Protein AF-A0A3S3NVZ0-F1 (afdb_monomer_lite)

pLDDT: mean 78.69, std 14.81, range [38.25, 94.0]

Radius of gyration: 21.01 Å; chains: 1; bounding box: 52×40×43 Å

Foldseek 3Di:
DDDFADPPDDDPDDDDDDDDDDDDPVVVVVVLVVLVVDRNRPDDDDDDDDPPADPPDDDCVVLVVDDLVSRPVSVVVVPPQCVVVVDDRDDPDPPDDD

Sequence (98 aa):
MSSRHIPGKPHRVANFVLYHFDSPPEKSLYLKDRYKLDSDILRAKIISKDKHIEPDYKCTLEEESLPPSYRKTVQELLNKKPKEYGLPTKPPKQEYEF

Organism: NCBI:txid1965070

InterPro domains:
  IPR014717 Translation elongation factor EF1B/small ribosomal subunit protein bS6 [G3DSA:3.30.70.60] (3-81)
  IPR035980 Small ribosomal subunit protein bS6 superfamily [SSF54995] (9-55)

Structure (mmCIF, N/CA/C/O backbone):
data_AF-A0A3S3NVZ0-F1
#
_entry.id   AF-A0A3S3NVZ0-F1
#
loop_
_atom_site.group_PDB
_atom_site.id
_atom_site.type_symbol
_atom_site.label_atom_id
_atom_site.label_alt_id
_atom_site.label_comp_id
_atom_site.label_asym_id
_atom_site.label_entity_id
_atom_site.label_seq_id
_atom_site.pdbx_PDB_ins_code
_atom_site.Cartn_x
_atom_site.Cartn_y
_atom_site.Cartn_z
_atom_site.occupancy
_atom_site.B_iso_or_equiv
_atom_site.auth_seq_id
_atom_site.auth_comp_id
_atom_site.auth_asym_id
_atom_site.auth_atom_id
_atom_site.pdbx_PDB_model_num
ATOM 1 N N . MET A 1 1 ? -8.129 -24.362 -3.959 1.00 38.25 1 MET A N 1
ATOM 2 C CA . MET A 1 1 ? -7.951 -24.129 -5.410 1.00 38.25 1 MET A CA 1
ATOM 3 C C . MET A 1 1 ? -7.417 -22.717 -5.601 1.00 38.25 1 MET A C 1
ATOM 5 O O . MET A 1 1 ? -8.139 -21.775 -5.311 1.00 38.25 1 MET A O 1
ATOM 9 N N . SER A 1 2 ? -6.146 -22.564 -5.984 1.00 44.78 2 SER A N 1
ATOM 10 C CA . SER A 1 2 ? -5.547 -21.243 -6.222 1.00 44.78 2 SER A CA 1
ATOM 11 C C . SER A 1 2 ? -6.075 -20.692 -7.548 1.00 44.78 2 SER A C 1
ATOM 13 O O . SER A 1 2 ? -5.747 -21.208 -8.618 1.00 44.78 2 SER A O 1
ATOM 15 N N . SER A 1 3 ? -6.978 -19.714 -7.477 1.00 55.00 3 SER A N 1
ATOM 16 C CA . SER A 1 3 ? -7.516 -19.044 -8.659 1.00 55.00 3 SER A CA 1
ATOM 17 C C . SER A 1 3 ? -6.454 -18.086 -9.188 1.00 55.00 3 SER A C 1
ATOM 19 O O . SER A 1 3 ? -6.324 -16.976 -8.682 1.00 55.00 3 SER A O 1
ATOM 21 N N . ARG A 1 4 ? -5.701 -18.516 -10.205 1.00 58.12 4 ARG A N 1
ATOM 22 C CA . ARG A 1 4 ? -4.794 -17.636 -10.954 1.00 58.12 4 ARG A CA 1
ATOM 23 C C . ARG A 1 4 ? -5.565 -16.445 -11.529 1.00 58.12 4 ARG A C 1
ATOM 25 O O . ARG A 1 4 ? -6.743 -16.576 -11.879 1.00 58.12 4 ARG A O 1
ATOM 32 N N . HIS A 1 5 ? -4.910 -15.292 -11.604 1.00 62.94 5 HIS A N 1
ATOM 33 C CA . HIS A 1 5 ? -5.467 -14.123 -12.271 1.0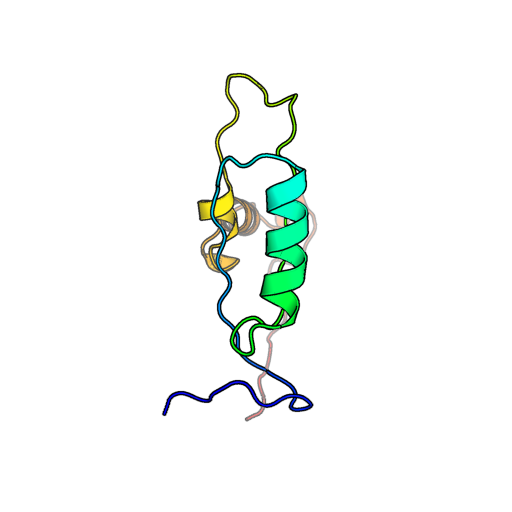0 62.94 5 HIS A CA 1
ATOM 34 C C . HIS A 1 5 ? -5.706 -14.419 -13.753 1.00 62.94 5 HIS A C 1
ATOM 36 O O . HIS A 1 5 ? -4.849 -14.979 -14.434 1.00 62.94 5 HIS A O 1
ATOM 42 N N . ILE A 1 6 ? -6.893 -14.056 -14.237 1.00 67.19 6 ILE A N 1
ATOM 43 C CA . ILE A 1 6 ? -7.262 -14.155 -15.647 1.00 67.19 6 ILE A CA 1
ATOM 44 C C . ILE A 1 6 ? -7.595 -12.731 -16.098 1.00 67.19 6 ILE A C 1
ATOM 46 O O . ILE A 1 6 ? -8.560 -12.158 -15.573 1.00 67.19 6 ILE A O 1
ATOM 50 N N . PRO A 1 7 ? -6.839 -12.155 -17.049 1.00 65.31 7 PRO A N 1
ATOM 51 C CA . PRO A 1 7 ? -7.129 -10.832 -17.584 1.00 65.31 7 PRO A CA 1
ATOM 52 C C . PRO A 1 7 ? -8.582 -10.738 -18.069 1.00 65.31 7 PRO A C 1
ATOM 54 O O . PRO A 1 7 ? -9.072 -11.625 -18.766 1.00 65.31 7 PRO A O 1
ATOM 57 N N . GLY A 1 8 ? -9.289 -9.677 -17.676 1.00 73.00 8 GLY A N 1
ATOM 58 C CA . GLY A 1 8 ? -10.683 -9.436 -18.073 1.00 73.00 8 GLY A CA 1
ATOM 59 C C . GLY A 1 8 ? -11.757 -10.059 -17.172 1.00 73.00 8 GLY A C 1
ATOM 60 O O . GLY A 1 8 ? -12.941 -9.814 -17.396 1.00 73.00 8 GLY A O 1
ATOM 61 N N . LYS A 1 9 ? -11.391 -10.810 -16.123 1.00 82.75 9 LYS A N 1
ATOM 62 C CA . LYS A 1 9 ? -12.358 -11.326 -15.142 1.00 82.75 9 LYS A CA 1
ATOM 63 C C . LYS A 1 9 ? -12.458 -10.398 -13.920 1.00 82.75 9 LYS A C 1
ATOM 65 O O . LYS A 1 9 ? -11.430 -10.000 -13.374 1.00 82.75 9 LYS A O 1
ATOM 70 N N . PRO A 1 10 ? -13.666 -10.063 -13.434 1.00 83.44 10 PRO A N 1
ATOM 71 C CA . PRO A 1 10 ? -13.802 -9.277 -12.214 1.00 83.44 10 PRO A CA 1
ATOM 72 C C . PRO A 1 10 ? -13.362 -10.089 -10.987 1.00 83.44 10 PRO A C 1
ATOM 74 O O . PRO A 1 10 ? -13.854 -11.193 -10.741 1.00 83.44 10 PRO A O 1
ATOM 77 N N . HIS A 1 11 ? -12.461 -9.515 -10.189 1.00 85.81 11 HIS A N 1
ATOM 78 C CA . HIS A 1 11 ? -12.007 -10.080 -8.919 1.00 85.81 11 HIS A CA 1
ATOM 79 C C . HIS A 1 11 ? -12.829 -9.511 -7.758 1.00 85.81 11 HIS A C 1
ATOM 81 O O . HIS A 1 11 ? -12.905 -8.296 -7.591 1.00 85.81 11 HIS A O 1
ATOM 87 N N . ARG A 1 12 ? -13.439 -10.391 -6.951 1.00 89.50 12 ARG A N 1
ATOM 88 C CA . ARG A 1 12 ? -14.229 -10.009 -5.760 1.00 89.50 12 ARG A CA 1
ATOM 89 C C . ARG A 1 12 ? -13.428 -10.039 -4.457 1.00 89.50 12 ARG A C 1
ATOM 91 O O . ARG A 1 12 ? -13.825 -9.402 -3.492 1.00 89.50 12 ARG A O 1
ATOM 98 N N . VAL A 1 13 ? -12.327 -10.788 -4.432 1.00 87.56 13 VAL A N 1
ATOM 99 C CA . VAL A 1 13 ? -11.470 -10.985 -3.257 1.00 87.56 13 VAL A CA 1
ATOM 100 C C . VAL A 1 13 ? -10.020 -10.787 -3.680 1.00 87.56 13 VAL A C 1
ATOM 102 O O . VAL A 1 13 ? -9.627 -11.249 -4.753 1.00 87.56 13 VAL A O 1
ATOM 105 N N . ALA A 1 14 ? -9.246 -10.087 -2.853 1.00 87.44 14 ALA A N 1
ATOM 106 C CA . ALA A 1 14 ? -7.827 -9.837 -3.064 1.00 87.44 14 ALA A CA 1
ATOM 107 C C . ALA A 1 14 ? -7.110 -9.630 -1.724 1.00 87.44 14 ALA A C 1
ATOM 109 O O . ALA A 1 14 ? -7.729 -9.215 -0.743 1.00 87.44 14 ALA A O 1
ATOM 110 N N . ASN A 1 15 ? -5.801 -9.877 -1.718 1.00 89.06 15 ASN A N 1
ATOM 111 C CA . ASN A 1 15 ? -4.933 -9.577 -0.586 1.00 89.06 15 ASN A CA 1
ATOM 112 C C . ASN A 1 15 ? -4.294 -8.199 -0.770 1.00 89.06 15 ASN A C 1
ATOM 114 O O . ASN A 1 15 ? -3.898 -7.837 -1.879 1.00 89.06 15 ASN A O 1
ATOM 118 N N . PHE A 1 16 ? -4.162 -7.458 0.326 1.00 88.19 16 PHE A N 1
ATOM 119 C CA . PHE A 1 16 ? -3.435 -6.195 0.359 1.00 88.19 16 PHE A CA 1
ATOM 120 C C . PHE A 1 16 ? -2.095 -6.416 1.047 1.00 88.19 16 PHE A C 1
ATOM 122 O O . PHE A 1 16 ? -2.040 -6.987 2.133 1.00 88.19 16 PHE A O 1
ATOM 129 N N . VAL A 1 17 ? -1.020 -5.958 0.412 1.00 88.38 17 VAL A N 1
ATOM 130 C CA . VAL A 1 17 ? 0.331 -6.010 0.969 1.00 88.38 17 VAL A CA 1
ATOM 131 C C . VAL A 1 17 ? 0.873 -4.591 0.981 1.00 88.38 17 VAL A C 1
ATOM 133 O O . VAL A 1 17 ? 0.877 -3.921 -0.052 1.00 88.38 17 VAL A O 1
ATOM 136 N N . LEU A 1 18 ? 1.336 -4.139 2.145 1.00 87.75 18 LEU A N 1
ATOM 137 C CA . LEU A 1 18 ? 2.150 -2.939 2.259 1.00 87.75 18 LEU A CA 1
ATOM 138 C C . LEU A 1 18 ? 3.533 -3.327 2.760 1.00 87.75 18 LEU A C 1
ATOM 140 O O . LEU A 1 18 ? 3.672 -4.105 3.699 1.00 87.75 18 LEU A O 1
ATOM 144 N N . TYR A 1 19 ? 4.552 -2.748 2.144 1.00 86.81 19 TYR A N 1
ATOM 145 C CA . TYR A 1 19 ? 5.926 -2.876 2.585 1.00 86.81 19 TYR A CA 1
ATOM 146 C C . TYR A 1 19 ? 6.672 -1.569 2.335 1.00 86.81 19 TYR A C 1
ATOM 148 O O . TYR A 1 19 ? 6.291 -0.750 1.494 1.00 86.81 19 TYR A O 1
ATOM 156 N N . HIS A 1 20 ? 7.747 -1.380 3.088 1.00 88.56 20 HIS A N 1
ATOM 157 C CA . HIS A 1 20 ? 8.661 -0.262 2.924 1.00 88.56 20 HIS A CA 1
ATOM 158 C C . HIS A 1 20 ? 9.950 -0.754 2.286 1.00 88.56 20 HIS A C 1
ATOM 160 O O . HIS A 1 20 ? 10.447 -1.824 2.624 1.00 88.56 20 HIS A O 1
ATOM 166 N N . PHE A 1 21 ? 10.480 0.036 1.363 1.00 90.81 21 PHE A N 1
ATOM 167 C CA . PHE A 1 21 ? 11.748 -0.243 0.716 1.00 90.81 21 PHE A CA 1
ATOM 168 C C . PHE A 1 21 ? 12.438 1.070 0.365 1.00 90.81 21 PHE A C 1
ATOM 170 O O . PHE A 1 21 ? 11.770 2.062 0.063 1.00 90.81 21 PHE A O 1
ATOM 177 N N . ASP A 1 22 ? 13.764 1.037 0.361 1.00 91.31 22 ASP A N 1
ATOM 178 C CA . ASP A 1 22 ? 14.597 2.141 -0.093 1.00 91.31 22 ASP A CA 1
ATOM 179 C C . ASP A 1 22 ? 15.125 1.821 -1.492 1.00 91.31 22 ASP A C 1
ATOM 181 O O . ASP A 1 22 ? 15.615 0.723 -1.764 1.00 91.31 22 ASP A O 1
ATOM 185 N N . SER A 1 23 ? 14.981 2.765 -2.421 1.00 90.62 23 SER A N 1
ATOM 186 C CA . SER A 1 23 ? 15.394 2.586 -3.813 1.00 90.62 23 SER A CA 1
ATOM 187 C C . SER A 1 23 ? 15.664 3.933 -4.481 1.00 90.62 23 SER A C 1
ATOM 189 O O . SER A 1 23 ? 14.945 4.898 -4.214 1.00 90.62 23 SER A O 1
ATOM 191 N N . PRO A 1 24 ? 16.613 3.996 -5.435 1.00 93.44 24 PRO A N 1
ATOM 192 C CA . PRO A 1 24 ? 16.719 5.115 -6.363 1.00 93.44 24 PRO A CA 1
ATOM 193 C C . PRO A 1 24 ? 15.389 5.379 -7.102 1.00 93.44 24 PRO A C 1
ATOM 195 O O . PRO A 1 24 ? 14.677 4.413 -7.417 1.00 93.44 24 PRO A O 1
ATOM 198 N N . PRO A 1 25 ? 15.068 6.645 -7.441 1.00 89.31 25 PRO A N 1
ATOM 199 C CA . PRO A 1 25 ? 13.836 7.003 -8.153 1.00 89.31 25 PRO A CA 1
ATOM 200 C C . PRO A 1 25 ? 13.673 6.314 -9.516 1.00 89.31 25 PRO A C 1
ATOM 202 O O . PRO A 1 25 ? 12.579 5.895 -9.880 1.00 89.31 25 PRO A O 1
ATOM 205 N N . GLU A 1 26 ? 14.761 6.133 -10.264 1.00 93.25 26 GLU A N 1
ATOM 206 C CA . GLU A 1 26 ? 14.722 5.452 -11.567 1.00 93.25 26 GLU A CA 1
ATOM 207 C C . GLU A 1 26 ? 14.280 3.989 -11.429 1.00 93.25 26 GLU A C 1
ATOM 209 O O . GLU A 1 26 ? 13.434 3.496 -12.177 1.00 93.25 26 GLU A O 1
ATOM 214 N N . LYS A 1 27 ? 14.798 3.299 -10.405 1.00 94.00 27 LYS A N 1
ATOM 215 C CA . LYS A 1 27 ? 14.434 1.910 -10.115 1.00 94.00 27 LYS A CA 1
ATOM 216 C C . LYS A 1 27 ? 12.991 1.788 -9.624 1.00 94.00 27 LYS A C 1
ATOM 218 O O . LYS A 1 27 ? 12.344 0.790 -9.929 1.00 94.00 27 LYS A O 1
ATOM 223 N N . SER A 1 28 ? 12.458 2.781 -8.908 1.00 91.44 28 SER A N 1
ATOM 224 C CA . SER A 1 28 ? 11.063 2.738 -8.456 1.00 91.44 28 SER A CA 1
ATOM 225 C C . SER A 1 28 ? 10.077 2.892 -9.621 1.00 91.44 28 SER A C 1
ATOM 227 O O . SER A 1 28 ? 9.077 2.174 -9.668 1.00 91.44 28 SER A O 1
ATOM 229 N N . LEU A 1 29 ? 10.383 3.737 -10.612 1.00 90.50 29 LEU A N 1
ATOM 230 C CA . LEU A 1 29 ? 9.610 3.819 -11.857 1.00 90.50 29 LEU A CA 1
ATOM 231 C C . LEU A 1 29 ? 9.652 2.499 -12.635 1.00 90.50 29 LEU A C 1
ATOM 233 O O . LEU A 1 29 ? 8.605 1.985 -13.024 1.00 90.50 29 LEU A O 1
ATOM 237 N N . TYR A 1 30 ? 10.836 1.901 -12.768 1.00 93.88 30 TYR A N 1
ATOM 238 C CA . TYR A 1 30 ? 10.992 0.591 -13.399 1.00 93.88 30 TYR A CA 1
ATOM 239 C C . TYR A 1 30 ? 10.159 -0.504 -12.708 1.00 93.88 30 TYR A C 1
ATOM 241 O O . TYR A 1 30 ? 9.465 -1.273 -13.375 1.00 93.88 30 TYR A O 1
ATOM 249 N N . LEU A 1 31 ? 10.172 -0.559 -11.371 1.00 93.12 31 LEU A N 1
ATOM 250 C CA . LEU A 1 31 ? 9.353 -1.504 -10.602 1.00 93.12 31 LEU A CA 1
ATOM 251 C C . LEU A 1 31 ? 7.858 -1.294 -10.850 1.00 93.12 31 LEU A C 1
ATOM 253 O O . LEU A 1 31 ? 7.125 -2.261 -11.041 1.00 93.12 31 LEU A O 1
ATOM 257 N N . LYS A 1 32 ? 7.406 -0.035 -10.901 1.00 91.44 32 LYS A N 1
ATOM 258 C CA . LYS A 1 32 ? 6.006 0.298 -11.185 1.00 91.44 32 LYS A CA 1
ATOM 259 C C . LYS A 1 32 ? 5.546 -0.265 -12.529 1.00 91.44 32 LYS A C 1
ATOM 261 O O . LYS A 1 32 ? 4.419 -0.746 -12.620 1.00 91.44 32 LYS A O 1
ATOM 266 N N . ASP A 1 33 ? 6.389 -0.206 -13.556 1.00 92.00 33 ASP A N 1
ATOM 267 C CA . ASP A 1 33 ? 6.047 -0.748 -14.871 1.00 92.00 33 ASP A CA 1
ATOM 268 C C . ASP A 1 33 ? 6.113 -2.274 -14.906 1.00 92.00 33 ASP A C 1
ATOM 270 O O . ASP A 1 33 ? 5.250 -2.904 -15.516 1.00 92.00 33 ASP A O 1
ATOM 274 N N . ARG A 1 34 ? 7.048 -2.886 -14.172 1.00 93.44 34 ARG A N 1
ATOM 275 C CA . ARG A 1 34 ? 7.090 -4.345 -13.999 1.00 93.44 34 ARG A CA 1
ATOM 276 C C . ARG A 1 34 ? 5.844 -4.887 -13.299 1.00 93.44 34 ARG A C 1
ATOM 278 O O . ARG A 1 34 ? 5.292 -5.871 -13.773 1.00 93.44 34 ARG A O 1
ATOM 285 N N . TYR A 1 35 ? 5.348 -4.225 -12.253 1.00 92.44 35 TYR A N 1
ATOM 286 C CA . TYR A 1 35 ? 4.143 -4.667 -11.540 1.00 92.44 35 TYR A CA 1
ATOM 287 C C . TYR A 1 35 ? 2.872 -4.641 -12.393 1.00 92.44 35 TYR A C 1
ATOM 289 O O . TYR A 1 35 ? 1.949 -5.391 -12.109 1.00 92.44 35 TYR A O 1
ATOM 297 N N . LYS A 1 36 ? 2.802 -3.810 -13.441 1.00 88.12 36 LYS A N 1
ATOM 298 C CA . LYS A 1 36 ? 1.659 -3.816 -14.374 1.00 88.12 36 LYS A CA 1
ATOM 299 C C . LYS A 1 36 ? 1.634 -5.048 -15.280 1.00 88.12 36 LYS A C 1
ATOM 301 O O . LYS A 1 36 ? 0.585 -5.368 -15.826 1.00 88.12 36 LYS A O 1
ATOM 306 N N . LEU A 1 37 ? 2.795 -5.663 -15.503 1.00 89.50 37 LEU A N 1
ATOM 307 C CA . LEU A 1 37 ? 2.949 -6.844 -16.353 1.00 89.50 37 LEU A CA 1
ATOM 308 C C . LEU A 1 37 ? 2.786 -8.146 -15.565 1.00 89.50 37 LEU A C 1
ATOM 310 O O . LEU A 1 37 ? 2.694 -9.213 -16.167 1.00 89.50 37 LEU A O 1
ATOM 314 N N . ASP A 1 38 ? 2.780 -8.063 -14.237 1.00 90.50 38 ASP A N 1
ATOM 315 C CA . ASP A 1 38 ? 2.612 -9.210 -13.361 1.00 90.50 38 ASP A CA 1
ATOM 316 C C . ASP A 1 38 ? 1.129 -9.583 -13.272 1.00 90.50 38 ASP A C 1
ATOM 318 O O . ASP A 1 38 ? 0.287 -8.755 -12.923 1.00 90.50 38 ASP A O 1
ATOM 322 N N . SER A 1 39 ? 0.801 -10.836 -13.592 1.00 87.62 39 SER A N 1
ATOM 323 C CA . SER A 1 39 ? -0.577 -11.312 -13.528 1.00 87.62 39 SER A CA 1
ATOM 324 C C . SER A 1 39 ? -1.099 -11.375 -12.098 1.00 87.62 39 SER A C 1
ATOM 326 O O . SER A 1 39 ? -2.286 -11.184 -11.881 1.00 87.62 39 SER A O 1
ATOM 328 N N . ASP A 1 40 ? -0.257 -11.624 -11.099 1.00 88.94 40 ASP A N 1
ATOM 329 C CA . ASP A 1 40 ? -0.739 -11.825 -9.730 1.00 88.94 40 ASP A CA 1
ATOM 330 C C . ASP A 1 40 ? -1.025 -10.495 -9.010 1.00 88.94 40 ASP A C 1
ATOM 332 O O . ASP A 1 40 ? -1.689 -10.462 -7.969 1.00 88.94 40 ASP A O 1
ATOM 336 N N . ILE A 1 41 ? -0.591 -9.374 -9.593 1.00 90.44 41 ILE A N 1
ATOM 337 C CA . ILE A 1 41 ? -0.787 -8.032 -9.051 1.00 90.44 41 ILE A CA 1
ATOM 338 C C . ILE A 1 41 ? -1.951 -7.346 -9.767 1.00 90.44 41 ILE A C 1
ATOM 340 O O . ILE A 1 41 ? -1.839 -6.848 -10.881 1.00 90.44 41 ILE A O 1
ATOM 344 N N . LEU A 1 42 ? -3.079 -7.217 -9.065 1.00 88.62 42 LEU A N 1
ATOM 345 C CA . LEU A 1 42 ? -4.232 -6.476 -9.589 1.00 88.62 42 LEU A CA 1
ATOM 346 C C . LEU A 1 42 ? -3.980 -4.962 -9.633 1.00 88.62 42 LEU A C 1
ATOM 348 O O . LEU A 1 42 ? -4.427 -4.280 -10.554 1.00 88.62 42 LEU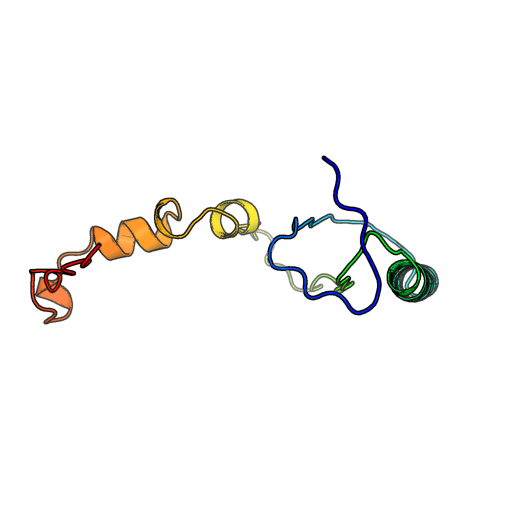 A O 1
ATOM 352 N N . ARG A 1 43 ? -3.335 -4.414 -8.593 1.00 88.81 43 ARG A N 1
ATOM 353 C CA . ARG A 1 43 ? -3.032 -2.982 -8.443 1.00 88.81 43 ARG A CA 1
ATOM 354 C C . ARG A 1 43 ? -1.772 -2.791 -7.605 1.00 88.81 43 ARG A C 1
ATOM 356 O O . ARG A 1 43 ? -1.680 -3.333 -6.510 1.00 88.81 43 ARG A O 1
ATOM 363 N N . ALA A 1 44 ? -0.866 -1.938 -8.078 1.00 92.25 44 ALA A N 1
ATOM 364 C CA . ALA A 1 44 ? 0.316 -1.510 -7.337 1.00 92.25 44 ALA A CA 1
ATOM 365 C C . ALA A 1 44 ? 0.448 0.016 -7.349 1.00 92.25 44 ALA A C 1
ATOM 367 O O . ALA A 1 44 ? 0.230 0.672 -8.372 1.00 92.25 44 ALA A O 1
ATOM 368 N N . LYS A 1 45 ? 0.838 0.587 -6.207 1.00 91.25 45 LYS A N 1
ATOM 369 C CA . LYS A 1 45 ? 1.151 2.011 -6.072 1.00 91.25 45 LYS A CA 1
ATOM 370 C C . LYS A 1 45 ? 2.425 2.162 -5.252 1.00 91.25 45 LYS A C 1
ATOM 372 O O . LYS A 1 45 ? 2.512 1.642 -4.148 1.00 91.25 45 LYS A O 1
ATOM 377 N N . ILE A 1 46 ? 3.387 2.895 -5.801 1.00 92.00 46 ILE A N 1
ATOM 378 C CA . ILE A 1 46 ? 4.590 3.313 -5.082 1.00 92.00 46 ILE A CA 1
ATOM 379 C C . ILE A 1 46 ? 4.367 4.762 -4.666 1.00 92.00 46 ILE A C 1
ATOM 381 O O . ILE A 1 46 ? 4.002 5.597 -5.497 1.00 92.00 46 ILE A O 1
ATOM 385 N N . ILE A 1 47 ? 4.526 5.031 -3.375 1.00 89.19 47 ILE A N 1
ATOM 386 C CA . ILE A 1 47 ? 4.302 6.340 -2.768 1.00 89.19 47 ILE A CA 1
ATOM 387 C C . ILE A 1 47 ? 5.599 6.733 -2.071 1.00 89.19 47 ILE A C 1
ATOM 389 O O . ILE A 1 47 ? 6.139 5.952 -1.288 1.00 89.19 47 ILE A O 1
ATOM 393 N N . SER A 1 48 ? 6.103 7.929 -2.370 1.00 87.94 48 SER A N 1
ATOM 394 C CA . SER A 1 48 ? 7.225 8.499 -1.628 1.00 87.94 48 SER A CA 1
ATOM 395 C C . SER A 1 48 ? 6.779 8.798 -0.203 1.00 87.94 48 SER A C 1
ATOM 397 O O . SER A 1 48 ? 5.718 9.389 -0.005 1.00 87.94 48 SER A O 1
ATOM 399 N N . LYS A 1 49 ? 7.584 8.400 0.785 1.00 82.31 49 LYS A N 1
ATOM 400 C CA . LYS A 1 49 ? 7.349 8.807 2.172 1.00 82.31 49 LYS A CA 1
ATOM 401 C C . LYS A 1 49 ? 7.476 10.323 2.284 1.00 82.31 49 LYS A C 1
ATOM 403 O O . LYS A 1 49 ? 8.321 10.920 1.610 1.00 82.31 49 LYS A O 1
ATOM 408 N N . ASP A 1 50 ? 6.640 10.915 3.129 1.00 81.94 50 ASP A N 1
ATOM 409 C CA . ASP A 1 50 ? 6.796 12.319 3.480 1.00 81.94 50 ASP A CA 1
ATOM 410 C C . ASP A 1 50 ? 8.167 12.523 4.144 1.00 81.94 50 ASP A C 1
ATOM 412 O O . ASP A 1 50 ? 8.652 11.662 4.881 1.00 81.94 50 ASP A O 1
ATOM 416 N N . LYS A 1 51 ? 8.818 13.641 3.830 1.00 78.19 51 LYS A N 1
ATOM 417 C CA . LYS A 1 51 ? 10.091 14.033 4.445 1.00 78.19 51 LYS A CA 1
ATOM 418 C C . LYS A 1 51 ? 9.868 14.773 5.761 1.00 78.19 51 LYS A C 1
ATOM 420 O O . LYS A 1 51 ? 10.815 14.933 6.525 1.00 78.19 51 LYS A O 1
ATOM 425 N N . HIS A 1 52 ? 8.653 15.250 6.010 1.00 79.06 52 HIS A N 1
ATOM 426 C CA . HIS A 1 52 ? 8.287 15.988 7.213 1.00 79.06 52 HIS A CA 1
ATOM 427 C C . HIS A 1 52 ? 7.469 15.089 8.128 1.00 79.06 52 HIS A C 1
ATOM 429 O O . HIS A 1 52 ? 6.275 15.271 8.330 1.00 79.06 52 HIS A O 1
ATOM 435 N N . ILE A 1 53 ? 8.144 14.067 8.642 1.00 78.50 53 ILE A N 1
ATOM 436 C CA . ILE A 1 53 ? 7.598 13.196 9.672 1.00 78.50 53 ILE A CA 1
ATOM 437 C C . ILE A 1 53 ? 7.994 13.808 11.016 1.00 78.50 53 ILE A C 1
ATOM 439 O O . ILE A 1 53 ? 9.173 14.096 11.236 1.00 78.50 53 ILE A O 1
ATOM 443 N N . GLU A 1 54 ? 7.016 14.038 11.889 1.00 8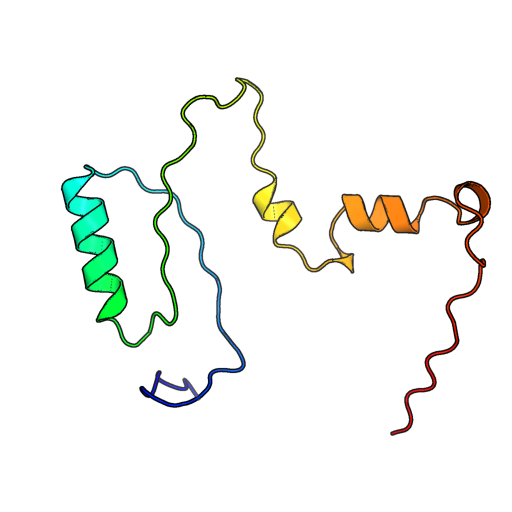4.88 54 GLU A N 1
ATOM 444 C CA . GLU A 1 54 ? 7.275 14.483 13.260 1.00 84.88 54 GLU A CA 1
ATOM 445 C C . GLU A 1 54 ? 8.198 13.473 13.971 1.00 84.88 54 GLU A C 1
ATOM 447 O O . GLU A 1 54 ? 8.094 12.267 13.721 1.00 84.88 54 GLU A O 1
ATOM 452 N N . PRO A 1 55 ? 9.133 13.921 14.827 1.00 80.19 55 PRO A N 1
ATOM 453 C CA . PRO A 1 55 ? 10.132 13.039 15.444 1.00 80.19 55 PRO A CA 1
ATOM 454 C C . PRO A 1 55 ? 9.513 11.902 16.278 1.00 80.19 55 PRO A C 1
ATOM 456 O O . PRO A 1 55 ? 10.130 10.857 16.472 1.00 80.19 55 PRO A O 1
ATOM 459 N N . ASP A 1 56 ? 8.283 12.095 16.731 1.00 84.94 56 ASP A N 1
ATOM 460 C CA . ASP A 1 56 ? 7.451 11.210 17.536 1.00 84.94 56 ASP A CA 1
ATOM 461 C C . ASP A 1 56 ? 6.327 10.532 16.727 1.00 84.94 56 ASP A C 1
ATOM 463 O O . ASP A 1 56 ? 5.422 9.911 17.292 1.00 8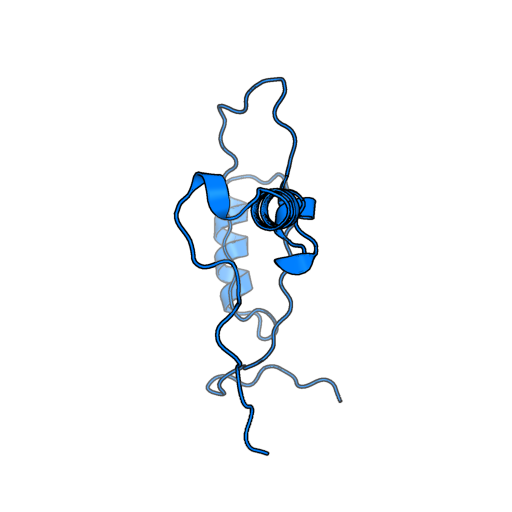4.94 56 ASP A O 1
ATOM 467 N N . TYR A 1 57 ? 6.410 10.565 15.392 1.00 82.81 57 TYR A N 1
ATOM 468 C CA . TYR A 1 57 ? 5.472 9.862 14.523 1.00 82.81 57 TYR A CA 1
ATOM 469 C C . TYR A 1 57 ? 5.478 8.357 14.794 1.00 82.81 57 TYR A C 1
ATOM 471 O O . TYR A 1 57 ? 6.447 7.634 14.539 1.00 82.81 57 TYR A O 1
ATOM 479 N N . LYS A 1 58 ? 4.328 7.863 15.245 1.00 83.00 58 LYS A N 1
ATOM 480 C CA . LYS A 1 58 ? 4.064 6.440 15.406 1.00 83.00 58 LYS A CA 1
ATOM 481 C C . LYS A 1 58 ? 3.243 5.946 14.223 1.00 83.00 58 LYS A C 1
ATOM 483 O O . LYS A 1 58 ? 2.159 6.453 13.961 1.00 83.00 58 LYS A O 1
ATOM 488 N N . CYS A 1 59 ? 3.738 4.926 13.525 1.00 78.81 59 CYS A N 1
ATOM 489 C CA . CYS A 1 59 ? 2.978 4.280 12.459 1.00 78.81 59 CYS A CA 1
ATOM 490 C C . CYS A 1 59 ? 1.711 3.622 13.040 1.00 78.81 59 CYS A C 1
ATOM 492 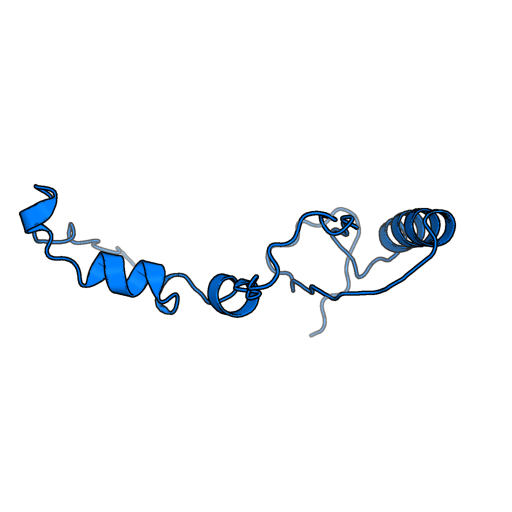O O . CYS A 1 59 ? 1.811 2.665 13.805 1.00 78.81 59 CYS A O 1
ATOM 494 N N . THR A 1 60 ? 0.531 4.128 12.675 1.00 84.62 60 THR A N 1
ATOM 495 C CA . THR A 1 60 ? -0.791 3.624 13.106 1.00 84.62 60 THR A CA 1
ATOM 496 C C . THR A 1 60 ? -1.412 2.641 12.124 1.00 84.62 60 THR A C 1
ATOM 498 O O . THR A 1 60 ? -2.487 2.103 12.381 1.00 84.62 60 THR A O 1
ATOM 501 N N . LEU A 1 61 ? -0.741 2.365 11.002 1.00 82.88 61 LEU A N 1
ATOM 502 C CA . LEU A 1 61 ? -1.321 1.576 9.922 1.00 82.88 61 LEU A CA 1
ATOM 503 C C . LEU A 1 61 ? -1.754 0.175 10.365 1.00 82.88 61 LEU A C 1
ATOM 505 O O . LEU A 1 61 ? -2.775 -0.318 9.899 1.00 82.88 61 LEU A O 1
ATOM 509 N N . GLU A 1 62 ? -0.994 -0.475 11.246 1.00 82.81 62 GLU A N 1
ATOM 510 C CA . GLU A 1 62 ? -1.367 -1.792 11.767 1.00 82.81 62 GLU A CA 1
ATOM 511 C C . GLU A 1 62 ? -2.744 -1.732 12.441 1.00 82.81 62 GLU A C 1
ATOM 513 O O . GLU A 1 62 ? -3.628 -2.525 12.117 1.00 82.81 62 GLU A O 1
ATOM 518 N N . GLU A 1 63 ? -2.972 -0.720 13.280 1.00 85.06 63 GLU A N 1
ATOM 519 C CA . GLU A 1 63 ? -4.259 -0.488 13.938 1.00 85.06 63 GLU A CA 1
ATOM 520 C C . GLU A 1 63 ? -5.361 -0.123 12.929 1.00 85.06 63 GLU A C 1
ATOM 522 O O . GLU A 1 63 ? -6.497 -0.578 13.058 1.00 85.06 63 GLU A O 1
ATOM 527 N N . GLU A 1 64 ? -5.039 0.651 11.890 1.00 82.19 64 GLU A N 1
ATOM 528 C CA . GLU A 1 64 ? -5.973 1.031 10.820 1.00 82.19 64 GLU A CA 1
ATOM 529 C C . GLU A 1 64 ? -6.328 -0.133 9.886 1.00 82.19 64 GLU A C 1
ATOM 531 O O . GLU A 1 64 ? -7.414 -0.161 9.305 1.00 82.19 64 GLU A O 1
ATOM 536 N N . SER A 1 65 ? -5.438 -1.111 9.739 1.00 83.19 65 SER A N 1
ATOM 537 C CA . SER A 1 65 ? -5.647 -2.286 8.890 1.00 83.19 65 SER A CA 1
ATOM 538 C C . SER A 1 65 ? -6.637 -3.283 9.493 1.00 83.19 65 SER A C 1
ATOM 540 O O . SER A 1 65 ? -7.224 -4.090 8.769 1.00 83.19 65 SER A O 1
ATOM 542 N N . LEU A 1 66 ? -6.872 -3.195 10.807 1.00 85.88 66 LEU A N 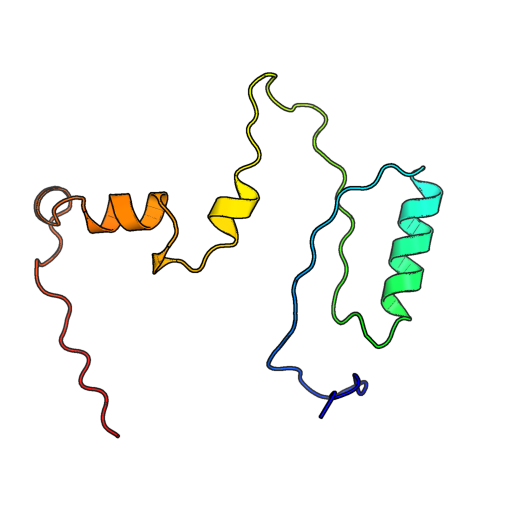1
ATOM 543 C CA . LEU A 1 66 ? -7.852 -4.020 11.496 1.00 85.88 66 LEU A CA 1
ATOM 544 C C . LEU A 1 66 ? -9.268 -3.750 10.964 1.00 85.88 66 LEU A C 1
ATOM 546 O O . LEU A 1 66 ? -9.581 -2.625 10.548 1.00 85.88 66 LEU A O 1
ATOM 550 N N . PRO A 1 67 ? -10.168 -4.751 11.003 1.00 87.06 67 PRO A N 1
ATOM 551 C CA . PRO A 1 67 ? -11.573 -4.525 10.697 1.00 87.06 67 PRO A CA 1
ATOM 552 C C . PRO A 1 67 ? -12.159 -3.441 11.617 1.00 87.06 67 PRO A C 1
ATOM 554 O O . PRO A 1 67 ? -11.741 -3.350 12.774 1.00 87.06 67 PRO A O 1
ATOM 557 N N . PRO A 1 68 ? -13.148 -2.648 11.159 1.00 86.69 68 PRO A N 1
ATOM 558 C CA . PRO A 1 68 ? -13.675 -1.510 11.915 1.00 86.69 68 PRO A CA 1
ATOM 559 C C . PRO A 1 68 ? -14.046 -1.821 13.371 1.00 86.69 68 PRO A C 1
ATOM 561 O O . PRO A 1 68 ? -13.758 -1.021 14.250 1.00 86.69 68 PRO A O 1
ATOM 564 N N . SER A 1 69 ? -14.606 -3.001 13.648 1.00 85.50 69 SER A N 1
ATOM 565 C CA . SER A 1 69 ? -14.981 -3.448 14.999 1.00 85.50 69 SER A CA 1
ATOM 566 C C . SER A 1 69 ? -13.804 -3.592 15.972 1.00 85.50 69 SER A C 1
ATOM 568 O O . SER A 1 69 ? -13.985 -3.486 17.184 1.00 85.50 69 SER A O 1
ATOM 570 N N . TYR A 1 70 ? -12.601 -3.851 15.460 1.00 86.81 70 TYR A N 1
ATOM 571 C CA . TYR A 1 70 ? -11.385 -4.043 16.253 1.00 86.81 70 TYR A CA 1
ATOM 572 C C . TYR A 1 70 ? -10.527 -2.778 16.346 1.00 86.81 70 TYR A C 1
ATOM 574 O O . TYR A 1 70 ? -9.565 -2.747 17.110 1.00 86.81 70 TYR A O 1
ATOM 582 N N . ARG A 1 71 ? -10.861 -1.723 15.591 1.00 90.25 71 ARG A N 1
ATOM 583 C CA . ARG A 1 71 ? -10.127 -0.456 15.647 1.00 90.25 71 ARG A CA 1
ATOM 584 C C . ARG A 1 71 ? -10.433 0.262 16.955 1.00 90.25 71 ARG A C 1
ATOM 586 O O . ARG A 1 71 ? -11.596 0.533 17.252 1.00 90.25 71 ARG A O 1
ATOM 593 N N . LYS A 1 72 ? -9.390 0.638 17.698 1.00 86.69 72 LYS A N 1
ATOM 594 C CA . LYS A 1 72 ? -9.508 1.340 18.990 1.00 86.69 72 LYS A CA 1
ATOM 595 C C . LYS A 1 72 ? -10.351 2.610 18.886 1.00 86.69 72 LYS A C 1
ATOM 597 O O . LYS A 1 72 ? -11.286 2.789 19.653 1.00 86.69 72 LYS A O 1
ATOM 602 N N . THR A 1 73 ? -10.096 3.423 17.864 1.00 85.06 73 THR A N 1
ATOM 603 C CA . THR A 1 73 ? -10.838 4.667 17.605 1.00 85.06 73 THR A CA 1
ATOM 604 C C . THR A 1 73 ? -12.336 4.430 17.404 1.00 85.06 73 THR A C 1
ATOM 606 O O . THR A 1 73 ? -13.163 5.194 17.894 1.00 85.06 73 THR A O 1
ATOM 609 N N . VAL A 1 74 ? -12.712 3.342 16.728 1.00 84.69 74 VAL A N 1
ATOM 610 C CA . VAL A 1 74 ? -14.118 2.970 16.513 1.00 84.69 74 VAL A CA 1
ATOM 611 C C . VAL A 1 74 ? -14.741 2.433 17.800 1.00 84.69 74 VAL A C 1
ATOM 613 O O . VAL A 1 74 ? -15.868 2.794 18.127 1.00 84.69 74 VAL A O 1
ATOM 616 N N . GLN A 1 75 ? -14.013 1.619 18.566 1.00 85.69 75 GLN A N 1
ATOM 617 C CA . GLN A 1 75 ? -14.479 1.132 19.867 1.00 85.69 75 GLN A CA 1
ATOM 618 C C . GLN A 1 75 ? -14.719 2.282 20.848 1.00 85.69 75 GLN A C 1
ATOM 620 O O . GLN A 1 75 ? -15.742 2.309 21.526 1.00 85.69 75 GLN A O 1
ATOM 625 N N . GLU A 1 76 ? -13.825 3.269 20.889 1.00 87.19 76 GLU A N 1
ATOM 626 C CA . GLU A 1 76 ? -14.000 4.482 21.688 1.00 87.19 76 GLU A CA 1
ATOM 627 C C . GLU A 1 76 ? -15.258 5.255 21.286 1.00 87.19 76 GLU A C 1
ATOM 629 O O . GLU A 1 76 ? -16.003 5.702 22.156 1.00 87.19 76 GLU A O 1
ATOM 634 N N . LEU A 1 77 ? -15.537 5.375 19.985 1.00 83.19 77 LEU A N 1
ATOM 635 C CA . LEU A 1 77 ? -16.761 6.010 19.492 1.00 83.19 77 LEU A CA 1
ATOM 636 C C . LEU A 1 77 ? -18.023 5.239 19.892 1.00 83.19 77 LEU A C 1
ATOM 638 O O . LEU A 1 77 ? -19.005 5.862 20.284 1.00 83.19 77 LEU A O 1
ATOM 642 N N . LEU A 1 78 ? -17.998 3.906 19.837 1.00 81.94 78 LEU A N 1
ATOM 643 C CA . LEU A 1 78 ? -19.124 3.061 20.253 1.00 81.94 78 LEU A CA 1
ATOM 644 C C . LEU A 1 78 ? -19.365 3.110 21.770 1.00 81.94 78 LEU A C 1
ATOM 646 O O . LEU A 1 78 ? -20.505 3.015 22.220 1.00 81.94 78 LEU A O 1
ATOM 650 N N . ASN A 1 79 ? -18.296 3.268 22.553 1.00 79.31 79 ASN A N 1
ATOM 651 C CA . ASN A 1 79 ? -18.354 3.341 24.012 1.00 79.31 79 ASN A CA 1
ATOM 652 C C . ASN A 1 79 ? -18.752 4.736 24.526 1.00 79.31 79 ASN A C 1
ATOM 654 O O . ASN A 1 79 ? -19.244 4.859 25.653 1.00 79.31 79 ASN A O 1
ATOM 658 N N . LYS A 1 80 ? -18.575 5.793 23.720 1.00 78.19 80 LYS A N 1
ATOM 659 C CA . LYS A 1 80 ? -19.120 7.124 24.019 1.00 78.19 80 LYS A CA 1
ATOM 660 C C . LYS A 1 80 ? -20.648 7.061 23.983 1.00 78.19 80 LYS A C 1
ATOM 662 O O . LYS A 1 80 ? -21.259 6.559 23.043 1.00 78.19 80 LYS A O 1
ATOM 667 N N . LYS A 1 81 ? -21.294 7.544 25.049 1.00 63.28 81 LYS A N 1
ATOM 668 C CA . LYS A 1 81 ? -22.748 7.416 25.213 1.00 63.28 81 LYS A CA 1
ATOM 669 C C . LYS A 1 81 ? -23.470 8.230 24.122 1.00 63.28 81 LYS A C 1
ATOM 671 O O . LYS A 1 81 ? -23.180 9.416 23.983 1.00 63.28 81 LYS A O 1
ATOM 676 N N . PRO A 1 82 ? -24.510 7.682 23.461 1.00 60.69 82 PRO A N 1
ATOM 677 C CA . PRO A 1 82 ? -25.315 8.403 22.460 1.00 60.69 82 PRO A CA 1
ATOM 678 C C . PRO A 1 82 ? -25.924 9.722 22.967 1.00 60.69 82 PRO A C 1
ATOM 680 O O . PRO A 1 82 ? -26.266 10.602 22.180 1.00 60.69 82 PRO A O 1
ATOM 683 N N . LYS A 1 83 ? -26.041 9.865 24.297 1.00 54.94 83 LYS A N 1
ATOM 684 C CA . LYS A 1 83 ? -26.582 11.048 24.977 1.00 54.94 83 LYS A CA 1
ATOM 685 C C . LYS A 1 83 ? -25.769 12.326 24.742 1.00 54.94 83 LYS A C 1
ATOM 687 O O . LYS A 1 83 ? -26.363 13.392 24.802 1.00 54.94 83 LYS A O 1
ATOM 692 N N . GLU A 1 84 ? -24.468 12.237 24.458 1.00 53.75 84 GLU A N 1
ATOM 693 C CA . GLU A 1 84 ? -23.639 13.421 24.161 1.00 53.75 84 GLU A CA 1
ATOM 694 C C . GLU A 1 84 ? -23.842 13.965 22.735 1.00 53.75 84 GLU A C 1
ATOM 696 O O . GLU A 1 84 ? -23.551 15.131 22.492 1.00 53.75 84 GLU A O 1
ATOM 701 N N . TYR A 1 85 ? -24.395 13.168 21.811 1.00 56.78 85 TYR A N 1
ATOM 702 C CA . TYR A 1 85 ? -24.584 13.541 20.398 1.00 56.78 85 TYR A CA 1
ATOM 703 C C . TYR A 1 85 ? -26.058 13.586 19.957 1.00 56.78 85 TYR A C 1
ATOM 705 O O . TYR A 1 85 ? -26.341 13.725 18.770 1.00 56.78 85 TYR A O 1
ATOM 713 N N . GLY A 1 86 ? -27.014 13.438 20.883 1.00 57.69 86 GLY A N 1
ATOM 714 C CA . GLY A 1 86 ? -28.451 13.450 20.570 1.00 57.69 86 GLY A CA 1
ATOM 715 C C . GLY A 1 86 ? -28.931 12.277 19.700 1.00 57.69 86 GLY A C 1
ATOM 716 O O . GLY A 1 86 ? -30.020 12.344 19.132 1.00 57.69 86 GLY A O 1
ATOM 717 N N . LEU A 1 87 ? -28.140 11.205 19.580 1.00 59.75 87 LEU A N 1
ATOM 718 C CA . LEU A 1 87 ? -28.469 10.051 18.742 1.00 59.75 87 LEU A CA 1
ATOM 719 C C . LEU A 1 87 ? -29.388 9.067 19.491 1.00 59.75 87 LEU A C 1
ATOM 721 O O . LEU A 1 87 ? -29.196 8.833 20.691 1.00 59.75 87 LEU A O 1
ATOM 725 N N . PRO A 1 88 ? -30.383 8.464 18.812 1.00 59.06 88 PRO A N 1
ATOM 726 C CA . PRO A 1 88 ? -31.290 7.508 19.434 1.00 59.06 88 PRO A CA 1
ATOM 727 C C . PRO A 1 88 ? -30.516 6.303 19.984 1.00 59.06 88 PRO A C 1
ATOM 729 O O . PRO A 1 88 ? -29.688 5.698 19.310 1.00 59.06 88 PRO A O 1
ATOM 732 N N . THR A 1 89 ? -30.802 5.935 21.232 1.00 59.44 89 THR A N 1
ATOM 733 C CA . THR A 1 89 ? -30.076 4.918 22.018 1.00 59.44 89 THR A CA 1
ATOM 734 C C . THR A 1 89 ? -30.343 3.471 21.596 1.00 59.44 89 THR A C 1
ATOM 736 O O . THR A 1 89 ? -29.864 2.547 22.252 1.00 59.44 89 THR A O 1
ATOM 739 N N . LYS A 1 90 ? -31.112 3.248 20.528 1.00 58.75 90 LYS A N 1
ATOM 740 C CA . LYS A 1 90 ? -31.410 1.916 19.999 1.00 58.75 90 LYS A CA 1
ATOM 741 C C . LYS A 1 90 ? -30.986 1.863 18.533 1.00 58.75 90 LYS A C 1
ATOM 743 O O . LYS A 1 90 ? -31.450 2.712 17.770 1.00 58.75 90 LYS A O 1
ATOM 748 N N . PRO A 1 91 ? -30.154 0.888 18.120 1.00 56.84 91 PRO A N 1
ATOM 749 C CA . PRO A 1 91 ? -29.976 0.633 16.700 1.00 56.84 91 PRO A CA 1
ATOM 750 C C . PRO A 1 91 ? -31.348 0.272 16.098 1.00 56.84 91 PRO A C 1
ATOM 752 O O . PRO A 1 91 ? -32.125 -0.432 16.757 1.00 56.84 91 PRO A O 1
ATOM 755 N N . PRO A 1 92 ? -31.692 0.756 14.891 1.00 56.75 92 PRO A N 1
ATOM 756 C CA . PRO A 1 92 ? -32.868 0.258 14.190 1.00 56.75 92 PRO A CA 1
ATOM 757 C C . PRO A 1 92 ? -32.719 -1.259 14.042 1.00 56.75 92 PRO A C 1
ATOM 759 O O . PRO A 1 92 ? -31.647 -1.744 13.680 1.00 56.75 92 PRO A O 1
ATOM 762 N N . LYS A 1 93 ? -33.772 -2.013 14.378 1.00 50.00 93 LYS A N 1
ATOM 763 C CA . LYS A 1 93 ? -33.797 -3.465 14.180 1.00 50.00 93 LYS A CA 1
ATOM 764 C C . LYS A 1 93 ? -33.531 -3.734 12.696 1.00 50.00 93 LYS A C 1
ATOM 766 O O . LYS A 1 93 ? -34.369 -3.399 11.866 1.00 50.00 93 LYS A O 1
ATOM 771 N N . GLN A 1 94 ? -32.369 -4.287 12.359 1.00 55.69 94 GLN A N 1
ATOM 772 C CA . GLN A 1 94 ? -32.165 -4.874 11.040 1.00 55.69 94 GLN A CA 1
ATOM 773 C C . GLN A 1 94 ? -32.791 -6.264 11.078 1.00 55.69 94 GLN A C 1
ATOM 775 O O . GLN A 1 94 ? -32.193 -7.216 11.574 1.00 55.69 94 GLN A O 1
ATOM 780 N N . GLU A 1 95 ? -34.039 -6.348 10.630 1.00 43.25 95 GLU A N 1
ATOM 781 C CA . GLU A 1 95 ? -34.658 -7.615 10.262 1.00 43.25 95 GLU A CA 1
ATOM 782 C C . GLU A 1 95 ? -33.986 -8.062 8.960 1.00 43.25 95 GLU A C 1
ATOM 784 O O . GLU A 1 95 ? -34.182 -7.463 7.905 1.00 43.25 95 GLU A O 1
ATOM 789 N N . TYR A 1 96 ? -33.095 -9.049 9.052 1.00 53.84 96 TYR A N 1
ATOM 790 C CA . TYR A 1 96 ? -32.602 -9.747 7.871 1.00 53.84 96 TYR A CA 1
ATOM 791 C C . TYR A 1 96 ? -33.640 -10.815 7.529 1.00 53.84 96 TYR A C 1
ATOM 793 O O . TYR A 1 96 ? -33.747 -11.818 8.237 1.00 53.84 96 TYR A O 1
ATOM 801 N N . GLU A 1 97 ? -34.428 -10.584 6.484 1.00 44.12 97 GLU A N 1
ATOM 802 C CA . GLU A 1 97 ? -35.214 -11.649 5.861 1.00 44.12 97 GLU A CA 1
ATOM 803 C C . GLU A 1 97 ? -34.242 -12.608 5.154 1.00 44.12 97 GLU A C 1
ATOM 805 O O . GLU A 1 97 ? -33.412 -12.176 4.347 1.00 44.12 97 GLU A O 1
ATOM 810 N N . PHE A 1 98 ? -34.300 -13.888 5.535 1.00 41.53 98 PHE A N 1
ATOM 811 C CA . PHE A 1 98 ? -33.611 -15.001 4.874 1.00 41.53 98 PHE A CA 1
ATOM 812 C C . PHE A 1 98 ? -34.473 -15.573 3.752 1.00 41.53 98 PHE A C 1
ATOM 814 O O . PHE A 1 98 ? -35.699 -15.700 3.974 1.00 41.53 98 PHE A O 1
#

Secondary structure (DSSP, 8-state):
------TTPPPS------------HHHHHHHHHHHHH-TT-S-----PPPS---TT----HHHHHS-GGG-HHHHHHHHS-GGGTT--SS--------